Protein AF-A0AAD7BKY9-F1 (afdb_monomer)

Mean predicted aligned error: 4.7 Å

Nearest PDB structures (foldseek):
  6zrw-assembly1_A  TM=9.085E-01  e=3.508E-12  Coprinopsis cinerea
  4h4n-assembly1_A  TM=5.032E-01  e=1.713E+00  Bacillus anthracis str. Ames
  8qx6-assembly2_B  TM=3.418E-01  e=3.752E+00  Christiangramia f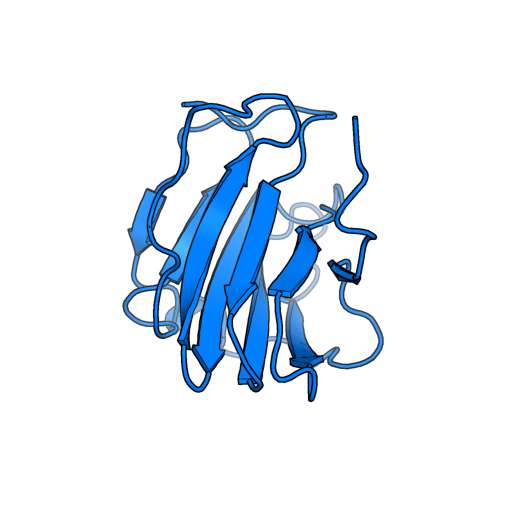orsetii KT0803
  1ipk-assembly1_A  TM=3.690E-01  e=6.666E+00  Glycine max
  8orn-assembly2_D  TM=1.927E-01  e=5.409E+00  Xanthomonas campestris pv. campestris str. B100

Sequence (128 aa):
MTYTKGIAPIVTVSGPGNLHHLSYASNAGIENVVGIIPTTNEGITNFLLGFSYTWTGYAFYWDGAGPAYWRLANDTFLREPVGTSWSSATGVPWGTEIELNINVEAQLTGAANRDDEVTVFIIPDDLD

pLDDT: mean 87.99, std 10.37, range [44.62, 97.75]

Solvent-accessible surface area (backbone atoms only — not comparable to full-atom values): 6874 Å² total; per-residue (Å²): 107,68,41,54,95,95,60,36,46,32,39,42,32,33,33,32,34,34,43,38,41,37,40,29,68,40,82,75,79,52,73,25,40,32,27,47,50,75,44,84,48,72,51,79,48,36,35,41,45,56,81,60,94,51,38,45,32,31,35,32,23,47,54,50,80,44,65,43,31,32,28,46,68,87,39,88,81,58,74,43,78,50,13,66,37,53,68,26,10,29,29,51,34,65,74,34,52,57,42,75,58,38,67,50,57,79,61,54,67,79,35,46,82,31,53,93,69,51,57,60,41,82,47,74,90,84,75,127

Radius of gyration: 13.51 Å; Cα contacts (8 Å, |Δi|>4): 320; chains: 1; bounding box: 30×25×38 Å

Organism: NCBI:txid1738132

Structure (mmCIF, N/CA/C/O backbone):
data_AF-A0AAD7BKY9-F1
#
_entry.id   AF-A0AAD7BKY9-F1
#
loop_
_atom_site.group_PDB
_atom_site.id
_atom_site.type_symbol
_atom_site.label_atom_id
_atom_site.label_alt_id
_atom_site.label_comp_id
_atom_site.label_asym_id
_atom_site.label_entity_id
_atom_site.label_seq_id
_atom_site.pdbx_PDB_ins_code
_atom_site.Cartn_x
_atom_site.Cartn_y
_atom_site.Cartn_z
_atom_site.occupancy
_atom_site.B_iso_or_equiv
_atom_site.auth_seq_id
_atom_site.auth_comp_id
_atom_site.auth_asym_id
_atom_site.auth_atom_id
_atom_site.pdbx_PDB_model_num
ATOM 1 N N . MET A 1 1 ? 13.179 10.664 1.413 1.00 60.78 1 MET A N 1
ATOM 2 C CA . MET A 1 1 ? 13.826 9.477 2.028 1.00 60.78 1 MET A CA 1
ATOM 3 C C . MET A 1 1 ? 13.844 8.349 1.013 1.00 6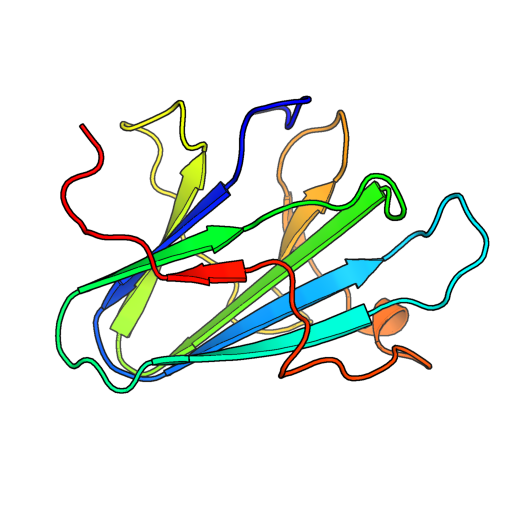0.78 1 MET A C 1
ATOM 5 O O . MET A 1 1 ? 12.797 8.052 0.448 1.00 60.78 1 MET A O 1
ATOM 9 N N . THR A 1 2 ? 15.015 7.765 0.753 1.00 63.88 2 THR A N 1
ATOM 10 C CA . THR A 1 2 ? 15.219 6.773 -0.314 1.00 63.88 2 THR A CA 1
ATOM 11 C C . THR A 1 2 ? 14.898 5.358 0.151 1.00 63.88 2 THR A C 1
ATOM 13 O O . THR A 1 2 ? 15.426 4.902 1.165 1.00 63.88 2 THR A O 1
ATOM 16 N N . TYR A 1 3 ? 14.091 4.636 -0.623 1.00 63.75 3 TYR A N 1
ATOM 17 C CA . TYR A 1 3 ? 13.849 3.215 -0.401 1.00 63.75 3 TYR A CA 1
ATOM 18 C C . TYR A 1 3 ? 15.045 2.378 -0.882 1.00 63.75 3 TYR A C 1
ATOM 20 O O . TYR A 1 3 ? 15.494 2.512 -2.022 1.00 63.75 3 TYR A O 1
ATOM 28 N N . THR A 1 4 ? 15.573 1.500 -0.025 1.00 68.00 4 THR A N 1
ATOM 29 C CA . THR A 1 4 ? 16.694 0.603 -0.355 1.00 68.00 4 THR A CA 1
ATOM 30 C C . THR A 1 4 ? 16.467 -0.803 0.205 1.00 68.00 4 THR A C 1
ATOM 32 O O . THR A 1 4 ? 15.584 -1.032 1.032 1.00 68.00 4 THR A O 1
ATOM 35 N N . LYS A 1 5 ? 17.257 -1.772 -0.274 1.00 67.25 5 LYS A N 1
ATOM 36 C CA . LYS A 1 5 ? 17.122 -3.198 0.053 1.00 67.25 5 LYS A CA 1
ATOM 37 C C . LYS A 1 5 ? 17.051 -3.450 1.567 1.00 67.25 5 LYS A C 1
ATOM 39 O O . LYS A 1 5 ? 17.959 -3.074 2.299 1.00 67.25 5 LYS A O 1
ATOM 44 N N . GLY A 1 6 ? 16.033 -4.200 1.994 1.00 65.50 6 GLY A N 1
ATOM 45 C CA . GLY A 1 6 ? 15.890 -4.683 3.374 1.00 65.50 6 GLY A CA 1
ATOM 46 C C . GLY A 1 6 ? 15.105 -3.758 4.305 1.00 65.50 6 GLY A C 1
ATOM 47 O O . GLY A 1 6 ? 14.882 -4.121 5.454 1.00 65.50 6 GLY A O 1
ATOM 48 N N . ILE A 1 7 ? 14.651 -2.605 3.817 1.00 78.62 7 ILE A N 1
ATOM 49 C CA . ILE A 1 7 ? 13.723 -1.728 4.529 1.00 78.62 7 ILE A CA 1
ATOM 50 C C . ILE A 1 7 ? 12.365 -1.895 3.854 1.00 78.62 7 ILE A C 1
ATOM 52 O O . ILE A 1 7 ? 12.301 -1.837 2.636 1.00 78.62 7 ILE A O 1
ATOM 56 N N . ALA A 1 8 ? 11.294 -2.139 4.603 1.00 84.88 8 ALA A N 1
ATOM 57 C CA . ALA A 1 8 ? 9.940 -2.281 4.064 1.00 84.88 8 ALA A CA 1
ATOM 58 C C . ALA A 1 8 ? 9.050 -1.135 4.571 1.00 84.88 8 ALA A C 1
ATOM 60 O O . ALA A 1 8 ? 9.224 -0.718 5.717 1.00 84.88 8 ALA A O 1
ATOM 61 N N . PRO A 1 9 ? 8.109 -0.605 3.776 1.00 88.69 9 PRO A N 1
ATOM 62 C CA . PRO A 1 9 ? 7.073 0.280 4.274 1.00 88.69 9 PRO A CA 1
ATOM 63 C C . PRO A 1 9 ? 6.116 -0.495 5.179 1.00 88.69 9 PRO A C 1
ATOM 65 O O . PRO A 1 9 ? 5.732 -1.629 4.883 1.00 88.69 9 PRO A O 1
ATOM 68 N N . ILE A 1 10 ? 5.714 0.147 6.264 1.00 92.31 10 ILE A N 1
ATOM 69 C CA . ILE A 1 10 ? 4.628 -0.291 7.128 1.00 92.31 10 ILE A CA 1
ATOM 70 C C . ILE A 1 10 ? 3.502 0.720 6.976 1.00 92.31 10 ILE A C 1
ATOM 72 O O . ILE A 1 10 ? 3.740 1.920 7.113 1.00 92.31 10 ILE A O 1
ATOM 76 N N . VAL A 1 11 ? 2.294 0.236 6.701 1.00 94.31 11 VAL A N 1
ATOM 77 C CA . VAL A 1 11 ? 1.066 1.030 6.679 1.00 94.31 11 VAL A CA 1
ATOM 78 C C . VAL A 1 11 ? 0.267 0.726 7.938 1.00 94.31 11 VAL A C 1
ATOM 80 O O . VAL A 1 11 ? -0.154 -0.405 8.152 1.00 94.31 11 VAL A O 1
ATOM 83 N N . THR A 1 12 ? 0.052 1.740 8.763 1.00 95.12 12 THR A N 1
ATOM 84 C CA . THR A 1 12 ? -0.775 1.682 9.967 1.00 95.12 12 THR A CA 1
ATOM 85 C C . THR A 1 12 ? -2.110 2.349 9.671 1.00 95.12 12 THR A C 1
ATOM 87 O O . THR A 1 12 ? -2.146 3.523 9.299 1.00 95.12 12 THR A O 1
ATOM 90 N N . VAL A 1 13 ? -3.208 1.623 9.861 1.00 95.62 13 VAL A N 1
ATOM 91 C CA . VAL A 1 13 ? -4.574 2.118 9.632 1.00 95.62 13 VAL A CA 1
ATOM 92 C C . VAL A 1 13 ? -5.405 2.020 10.902 1.00 95.62 13 VAL A C 1
ATOM 94 O O . VAL A 1 13 ? -5.119 1.199 11.773 1.00 95.62 13 VAL A O 1
ATOM 97 N N . SER A 1 14 ? -6.454 2.833 10.981 1.00 95.31 14 SER A N 1
ATOM 98 C CA . SER A 1 14 ? -7.486 2.738 12.012 1.00 95.31 14 SER A CA 1
ATOM 99 C C . SER A 1 14 ? -8.837 2.412 11.380 1.00 95.31 14 SER A C 1
ATOM 101 O O . SER A 1 14 ? -9.281 3.117 10.472 1.00 95.31 14 SER A O 1
ATOM 103 N N . GLY A 1 15 ? -9.495 1.365 11.874 1.00 95.31 15 GLY A N 1
ATOM 104 C CA . GLY A 1 15 ? -10.805 0.926 11.407 1.00 95.31 15 GLY A CA 1
ATOM 105 C C . GLY A 1 15 ? -10.784 0.017 10.168 1.00 95.31 15 GLY A C 1
ATOM 106 O O . GLY A 1 15 ? -9.729 -0.235 9.575 1.00 95.31 15 GLY A O 1
ATOM 107 N N . PRO A 1 16 ? -11.968 -0.485 9.770 1.00 97.19 16 PRO A N 1
ATOM 108 C CA . PRO A 1 16 ? -12.098 -1.421 8.663 1.00 97.19 16 PRO A CA 1
ATOM 109 C C . PRO A 1 16 ? -11.900 -0.738 7.304 1.00 97.19 16 PRO A C 1
ATOM 111 O O . PRO A 1 16 ? -12.203 0.449 7.134 1.00 97.19 16 PRO A O 1
ATOM 114 N N . GLY A 1 17 ? -11.440 -1.507 6.320 1.00 97.06 17 GLY A N 1
ATOM 115 C CA . GLY A 1 17 ? -11.205 -1.034 4.958 1.00 97.06 17 GLY A CA 1
ATOM 116 C C . GLY A 1 17 ? -10.294 -1.952 4.152 1.00 97.06 17 GLY A C 1
ATOM 117 O O . GLY A 1 17 ? -10.052 -3.100 4.528 1.00 97.06 17 GLY A O 1
ATOM 118 N N . ASN A 1 18 ? -9.785 -1.422 3.046 1.00 96.44 18 ASN A N 1
ATOM 119 C CA . ASN A 1 18 ? -8.986 -2.122 2.054 1.00 96.44 18 ASN A CA 1
ATOM 120 C C . ASN A 1 18 ? -7.661 -1.397 1.820 1.00 96.44 18 ASN A C 1
ATOM 122 O O . ASN A 1 18 ? -7.631 -0.221 1.447 1.00 96.44 18 ASN A O 1
ATOM 126 N N . LEU A 1 19 ? -6.553 -2.119 1.984 1.00 96.50 19 LEU A N 1
ATOM 127 C CA . LEU A 1 19 ? -5.260 -1.670 1.492 1.00 96.50 19 LEU A CA 1
ATOM 128 C C . LEU A 1 19 ? -5.085 -2.177 0.063 1.00 96.50 19 LEU A C 1
ATOM 130 O O . LEU A 1 19 ? -4.961 -3.379 -0.170 1.00 96.50 19 LEU A O 1
ATOM 134 N N . HIS A 1 20 ? -5.065 -1.252 -0.887 1.00 96.12 20 HIS A N 1
ATOM 135 C CA . HIS A 1 20 ? -4.798 -1.551 -2.285 1.00 96.12 20 HIS A CA 1
ATOM 136 C C . HIS A 1 20 ? -3.300 -1.447 -2.550 1.00 96.12 20 HIS A C 1
ATOM 138 O O . HIS A 1 20 ? -2.660 -0.488 -2.123 1.00 96.12 20 HIS A O 1
ATOM 144 N N . HIS A 1 21 ? -2.743 -2.410 -3.277 1.00 94.75 21 HIS A N 1
ATOM 145 C CA . HIS A 1 21 ? -1.319 -2.492 -3.581 1.00 94.75 21 HIS A CA 1
ATOM 146 C C . HIS A 1 21 ? -1.086 -2.840 -5.054 1.00 94.75 21 HIS A C 1
ATOM 148 O O . HIS A 1 21 ? -1.785 -3.669 -5.629 1.00 94.75 21 HIS A O 1
ATOM 154 N N . LEU A 1 22 ? -0.093 -2.199 -5.662 1.00 94.50 22 LEU A N 1
ATOM 155 C CA . LEU A 1 22 ? 0.297 -2.349 -7.056 1.00 94.50 22 LEU A CA 1
ATOM 156 C C . LEU A 1 22 ? 1.813 -2.513 -7.141 1.00 94.50 22 LEU A C 1
ATOM 158 O O . LEU A 1 22 ? 2.560 -1.692 -6.616 1.00 94.50 22 LEU A O 1
ATOM 162 N N . SER A 1 23 ? 2.263 -3.525 -7.873 1.00 93.12 23 SER A N 1
ATOM 163 C CA . SER A 1 23 ? 3.650 -3.712 -8.298 1.00 93.12 23 SER A CA 1
ATOM 164 C C . SER A 1 23 ? 3.744 -3.507 -9.808 1.00 93.12 23 SER A C 1
ATOM 166 O O . SER A 1 23 ? 3.005 -4.133 -10.570 1.00 93.12 23 SER A O 1
ATOM 168 N N . TYR A 1 24 ? 4.631 -2.619 -10.254 1.00 93.00 24 TYR A N 1
ATOM 169 C CA . TYR A 1 24 ? 4.741 -2.209 -11.653 1.00 93.00 24 TYR A CA 1
ATOM 170 C C . TYR A 1 24 ? 6.189 -1.985 -12.107 1.00 93.00 24 TYR A C 1
ATOM 172 O O . TYR A 1 24 ? 7.129 -2.035 -11.314 1.00 93.00 24 TYR A O 1
ATOM 180 N N . ALA A 1 25 ? 6.372 -1.766 -13.413 1.00 89.94 25 ALA A N 1
ATOM 181 C CA . ALA A 1 25 ? 7.686 -1.638 -14.050 1.00 89.94 25 ALA A CA 1
ATOM 182 C C . ALA A 1 25 ? 8.554 -2.893 -13.827 1.00 89.94 25 ALA A C 1
ATOM 184 O O . ALA A 1 25 ? 9.603 -2.863 -13.179 1.00 89.94 25 ALA A O 1
ATOM 185 N N . SER A 1 26 ? 8.084 -4.032 -14.349 1.00 88.38 26 SER A N 1
ATOM 186 C CA . SER A 1 26 ? 8.811 -5.295 -14.226 1.00 88.38 26 SER A CA 1
ATOM 187 C C . SER A 1 26 ? 10.162 -5.253 -14.943 1.00 88.38 26 SER A C 1
ATOM 189 O O . SER A 1 26 ? 10.251 -4.873 -16.109 1.00 88.38 26 SER A O 1
ATOM 191 N N . ASN A 1 27 ? 11.209 -5.733 -14.274 1.00 85.62 27 ASN A N 1
ATOM 192 C CA . ASN A 1 27 ? 12.525 -5.959 -14.876 1.00 85.62 27 ASN A CA 1
ATOM 193 C C . ASN A 1 27 ? 12.655 -7.337 -15.558 1.00 85.62 27 ASN A C 1
ATOM 195 O O . ASN A 1 27 ? 13.669 -7.609 -16.196 1.00 85.62 27 ASN A O 1
ATOM 199 N N . ALA A 1 28 ? 11.633 -8.189 -15.437 1.00 86.44 28 ALA A N 1
ATOM 200 C CA . ALA A 1 28 ? 11.582 -9.537 -16.001 1.00 86.44 28 ALA A CA 1
ATOM 201 C C . ALA A 1 28 ? 10.581 -9.662 -17.165 1.00 86.44 28 ALA A C 1
ATOM 203 O O . ALA A 1 28 ? 10.376 -10.759 -17.679 1.00 86.44 28 ALA A O 1
ATOM 204 N N . GLY A 1 29 ? 9.945 -8.556 -17.575 1.00 85.69 29 GLY A N 1
ATOM 205 C CA . GLY A 1 29 ? 8.928 -8.550 -18.633 1.00 85.69 29 GLY A CA 1
ATOM 206 C C . GLY A 1 29 ? 7.599 -9.192 -18.222 1.00 85.69 29 GLY A C 1
ATOM 207 O O . GLY A 1 29 ? 6.847 -9.635 -19.085 1.00 85.69 29 GLY A O 1
ATOM 208 N N . ILE A 1 30 ? 7.327 -9.269 -16.918 1.00 88.31 30 ILE A N 1
ATOM 209 C CA . ILE A 1 30 ? 6.064 -9.770 -16.371 1.00 88.31 30 ILE A CA 1
ATOM 210 C C . ILE A 1 30 ? 5.079 -8.600 -16.279 1.00 88.31 30 ILE A C 1
ATOM 212 O O . ILE A 1 30 ? 5.483 -7.453 -16.077 1.00 88.31 30 ILE A O 1
ATOM 216 N N . 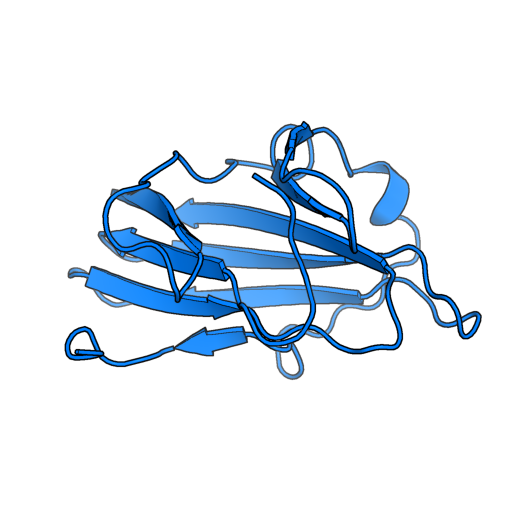GLU A 1 31 ? 3.790 -8.882 -16.448 1.00 91.44 31 GLU A N 1
ATOM 217 C CA . GLU A 1 31 ? 2.736 -7.884 -16.274 1.00 91.44 31 GLU A CA 1
ATOM 218 C C . GLU A 1 31 ? 2.754 -7.249 -14.870 1.00 91.44 31 GLU A C 1
ATOM 220 O O . GLU A 1 31 ? 3.324 -7.783 -13.909 1.00 91.44 31 GLU A O 1
ATOM 225 N N . ASN A 1 32 ? 2.146 -6.069 -14.758 1.00 93.44 32 ASN A N 1
ATOM 226 C CA . ASN A 1 32 ? 1.945 -5.429 -13.464 1.00 93.44 32 ASN A CA 1
ATOM 227 C C . ASN A 1 32 ? 0.968 -6.267 -12.632 1.00 93.44 32 ASN A C 1
ATOM 229 O O . ASN A 1 32 ? 0.110 -6.963 -13.174 1.00 93.44 32 ASN A O 1
ATOM 233 N N . VAL A 1 33 ? 1.084 -6.192 -11.314 1.00 92.69 33 VAL A N 1
ATOM 234 C CA . VAL A 1 33 ? 0.244 -6.961 -10.397 1.00 92.69 33 VAL A CA 1
ATOM 235 C C . VAL A 1 33 ? -0.444 -6.012 -9.442 1.00 92.69 33 VAL A C 1
ATOM 237 O O . VAL A 1 33 ? 0.220 -5.219 -8.783 1.00 92.69 33 VAL A O 1
ATOM 240 N N . VAL A 1 34 ? -1.762 -6.119 -9.345 1.00 94.44 34 VAL A N 1
ATOM 241 C CA . VAL A 1 34 ? -2.576 -5.368 -8.391 1.00 94.44 34 VAL A CA 1
ATOM 242 C C . VAL A 1 34 ? -3.240 -6.334 -7.427 1.00 94.44 34 VAL A C 1
ATOM 244 O O . VAL A 1 34 ? -3.627 -7.431 -7.821 1.00 94.44 34 VAL A O 1
ATOM 247 N N . GLY A 1 35 ? -3.402 -5.935 -6.175 1.00 93.50 35 GLY A N 1
ATOM 248 C CA . GLY A 1 35 ? -4.248 -6.677 -5.262 1.00 93.50 35 GLY A CA 1
ATOM 249 C C . GLY A 1 35 ? -4.711 -5.874 -4.061 1.00 93.50 35 GLY A C 1
ATOM 250 O O . GLY A 1 35 ? -4.321 -4.717 -3.869 1.00 93.50 35 GLY A O 1
ATOM 251 N N . ILE A 1 36 ? -5.576 -6.503 -3.279 1.00 93.38 36 ILE A N 1
ATOM 252 C CA . ILE A 1 36 ? -6.293 -5.896 -2.166 1.00 93.38 36 ILE A CA 1
ATOM 253 C C . ILE A 1 36 ? -6.139 -6.761 -0.922 1.00 93.38 36 ILE A C 1
ATOM 255 O O . ILE A 1 36 ? -6.360 -7.966 -0.966 1.00 93.38 36 ILE A O 1
ATOM 259 N N . ILE A 1 37 ? -5.826 -6.124 0.206 1.00 93.50 37 ILE A N 1
ATOM 260 C CA . ILE A 1 37 ? -5.816 -6.768 1.516 1.00 93.50 37 ILE A CA 1
ATOM 261 C C . ILE A 1 37 ? -6.865 -6.081 2.394 1.00 93.50 37 ILE A C 1
ATOM 263 O O . ILE A 1 37 ? -6.658 -4.932 2.805 1.00 93.50 37 ILE A O 1
ATOM 267 N N . PRO A 1 38 ? -7.993 -6.748 2.687 1.00 94.50 38 PRO A N 1
ATOM 268 C CA . PRO A 1 38 ? -9.011 -6.196 3.564 1.00 94.50 38 PRO A CA 1
ATOM 269 C C . PRO A 1 38 ? -8.623 -6.345 5.041 1.00 94.50 38 PRO A C 1
ATOM 271 O O . PRO A 1 38 ? -7.961 -7.302 5.445 1.00 94.50 38 PRO A O 1
ATOM 274 N N . THR A 1 39 ? -9.121 -5.440 5.881 1.00 93.88 39 THR A N 1
ATOM 275 C CA . THR A 1 39 ? -9.216 -5.631 7.333 1.00 93.88 39 THR A CA 1
ATOM 276 C C . THR A 1 39 ? -10.614 -5.256 7.805 1.00 93.88 39 THR A C 1
ATOM 278 O O . THR A 1 39 ? -11.176 -4.238 7.404 1.00 93.88 39 THR A O 1
ATOM 281 N N . THR A 1 40 ? -11.192 -6.088 8.666 1.00 95.75 40 THR A N 1
ATOM 282 C CA . THR A 1 40 ? -12.468 -5.808 9.340 1.00 95.75 40 THR A CA 1
ATOM 283 C C . THR A 1 40 ? -12.263 -5.319 10.774 1.00 95.75 40 THR A C 1
ATOM 285 O O . THR A 1 40 ? -13.231 -5.196 11.518 1.00 95.75 40 THR A O 1
ATOM 288 N N . ASN A 1 41 ? -11.014 -5.110 11.200 1.00 92.50 41 ASN A N 1
ATOM 289 C CA . ASN A 1 41 ? -10.694 -4.683 12.556 1.00 92.50 41 ASN A CA 1
ATOM 290 C C . ASN A 1 41 ? -11.118 -3.221 12.766 1.00 92.50 41 ASN A C 1
ATOM 292 O O . ASN A 1 41 ? -10.751 -2.351 11.985 1.00 92.50 41 ASN A O 1
ATOM 296 N N . GLU A 1 42 ? -11.867 -2.946 13.832 1.00 93.12 42 GLU A N 1
ATOM 297 C CA . GLU A 1 42 ? -12.274 -1.584 14.203 1.00 93.12 42 GLU A CA 1
ATOM 298 C C . GLU A 1 42 ? -11.150 -0.789 14.893 1.00 93.12 42 GLU A C 1
ATOM 300 O O . GLU A 1 42 ? -11.222 0.435 14.980 1.00 93.12 42 GLU A O 1
ATOM 305 N N . GLY A 1 43 ? -10.115 -1.480 15.381 1.00 92.38 43 GLY A N 1
ATOM 306 C CA . GLY A 1 43 ? -8.924 -0.893 15.988 1.00 92.38 43 GLY A CA 1
ATOM 307 C C . GLY A 1 43 ? -7.811 -0.603 14.979 1.00 92.38 43 GLY A C 1
ATOM 308 O O . GLY A 1 43 ? -8.057 -0.259 13.824 1.00 92.38 43 GLY A O 1
ATOM 309 N N . ILE A 1 44 ? -6.561 -0.740 15.428 1.00 93.38 44 ILE A N 1
ATOM 310 C CA . ILE A 1 44 ? -5.379 -0.529 14.589 1.00 93.38 44 ILE A CA 1
ATOM 311 C C . ILE A 1 44 ? -5.022 -1.810 13.831 1.00 93.38 44 ILE A C 1
ATOM 313 O O . ILE A 1 44 ? -5.032 -2.904 14.397 1.00 93.38 44 ILE A O 1
ATOM 317 N N . THR A 1 45 ? -4.687 -1.670 12.548 1.00 94.94 45 THR A N 1
ATOM 318 C CA . THR A 1 45 ? -4.068 -2.737 11.748 1.00 94.94 45 THR A CA 1
ATOM 319 C C . THR A 1 45 ? -2.762 -2.223 11.151 1.00 94.94 45 THR A C 1
ATOM 321 O O . THR A 1 45 ? -2.734 -1.137 10.573 1.00 94.94 45 THR A O 1
ATOM 324 N N . ASN A 1 46 ? -1.690 -3.007 11.268 1.00 93.88 46 ASN A N 1
ATOM 325 C CA . ASN A 1 46 ? -0.415 -2.737 10.610 1.00 93.88 46 ASN A CA 1
ATOM 326 C C . ASN A 1 46 ? -0.226 -3.698 9.435 1.00 93.88 46 ASN A C 1
ATOM 328 O O . ASN A 1 46 ? -0.355 -4.911 9.590 1.00 93.88 46 ASN A O 1
ATOM 332 N N . PHE A 1 47 ? 0.121 -3.156 8.275 1.00 93.25 47 PHE A N 1
ATOM 333 C CA . PHE A 1 47 ? 0.452 -3.901 7.070 1.00 93.25 47 PHE A CA 1
ATOM 334 C C . PHE A 1 47 ? 1.930 -3.706 6.747 1.00 93.25 47 PHE A C 1
ATOM 336 O O . PHE A 1 47 ? 2.377 -2.581 6.539 1.00 93.25 47 PHE A O 1
ATOM 343 N N . LEU A 1 48 ? 2.691 -4.792 6.674 1.00 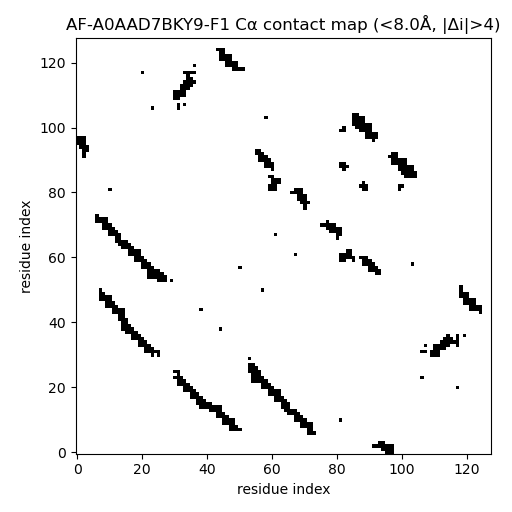91.00 48 LEU A N 1
ATOM 344 C CA . LEU A 1 48 ? 4.046 -4.809 6.141 1.00 91.00 48 LEU A CA 1
ATOM 345 C C . LEU A 1 48 ? 3.979 -5.050 4.636 1.00 91.00 48 LEU A C 1
ATOM 347 O O . LEU A 1 48 ? 3.526 -6.109 4.198 1.00 91.00 48 LEU A O 1
ATOM 351 N N . LEU A 1 49 ? 4.457 -4.093 3.847 1.00 88.81 49 LEU A N 1
ATOM 352 C CA . LEU A 1 49 ? 4.505 -4.231 2.398 1.00 88.81 49 LEU A CA 1
ATOM 353 C C . LEU A 1 49 ? 5.841 -4.868 2.012 1.00 88.81 49 LEU A C 1
ATOM 355 O O . LEU A 1 49 ? 6.907 -4.271 2.153 1.00 88.81 49 LEU A O 1
ATOM 359 N N . GLY A 1 50 ? 5.779 -6.110 1.552 1.00 80.06 50 GLY A N 1
ATOM 360 C CA . GLY A 1 50 ? 6.880 -6.856 0.966 1.00 80.06 50 GLY A CA 1
ATOM 361 C C . GLY A 1 50 ? 7.060 -6.527 -0.514 1.00 80.06 50 GLY A C 1
ATOM 362 O O . GLY A 1 50 ? 6.106 -6.268 -1.243 1.00 80.06 50 GLY A O 1
ATOM 363 N N . PHE A 1 51 ? 8.313 -6.552 -0.959 1.00 75.06 51 PHE A N 1
ATOM 364 C CA . PHE A 1 51 ? 8.719 -6.154 -2.303 1.00 75.06 51 PHE A CA 1
ATOM 365 C C . PHE A 1 51 ? 9.371 -7.356 -2.988 1.00 75.06 51 PHE A C 1
ATOM 367 O O . PHE A 1 51 ? 10.293 -7.965 -2.442 1.00 75.06 51 PHE A O 1
ATOM 374 N N . SER A 1 52 ? 8.910 -7.698 -4.190 1.00 76.31 52 SER A N 1
ATOM 375 C CA . SER A 1 52 ? 9.573 -8.683 -5.045 1.00 76.31 52 SER A CA 1
ATOM 376 C C . SER A 1 52 ? 10.683 -8.026 -5.874 1.00 76.31 52 SER A C 1
ATOM 378 O O . SER A 1 52 ? 10.551 -6.924 -6.395 1.00 76.31 52 SER A O 1
ATOM 380 N N . TYR A 1 53 ? 11.793 -8.718 -6.107 1.00 74.56 53 TYR A N 1
ATOM 381 C CA . TYR A 1 53 ? 12.844 -8.184 -6.986 1.00 74.56 53 TYR A CA 1
ATOM 382 C C . TYR A 1 53 ? 12.434 -8.116 -8.469 1.00 74.56 53 TYR A C 1
ATOM 384 O O . TYR A 1 53 ? 13.212 -7.641 -9.292 1.00 74.56 53 TYR A O 1
ATOM 392 N N . THR A 1 54 ? 11.231 -8.583 -8.810 1.00 85.56 54 THR A N 1
ATOM 393 C CA . THR A 1 54 ? 10.655 -8.565 -10.160 1.00 85.56 54 THR A CA 1
ATOM 394 C C . THR A 1 54 ? 10.191 -7.179 -10.618 1.00 85.56 54 THR A C 1
ATOM 396 O O . THR A 1 54 ? 10.187 -6.920 -11.820 1.00 85.56 54 THR A O 1
ATOM 399 N N . TRP A 1 55 ? 9.788 -6.292 -9.705 1.00 88.38 55 TRP A N 1
ATOM 400 C CA . TRP A 1 55 ? 9.248 -4.962 -10.025 1.00 88.38 55 TRP A CA 1
ATOM 401 C C . TRP A 1 55 ? 10.093 -3.869 -9.383 1.00 88.38 55 TRP A C 1
ATOM 403 O O . TRP A 1 55 ? 10.638 -4.056 -8.294 1.00 88.38 55 TRP A O 1
ATOM 413 N N . THR A 1 56 ? 10.214 -2.731 -10.063 1.00 89.19 56 THR A N 1
ATOM 414 C CA . THR A 1 56 ? 10.975 -1.573 -9.570 1.00 89.19 56 THR A CA 1
ATOM 415 C C . THR A 1 56 ? 10.084 -0.436 -9.083 1.00 89.19 56 THR A C 1
ATOM 417 O O . THR A 1 56 ? 10.591 0.501 -8.472 1.00 89.19 56 THR A O 1
ATOM 420 N N . GLY A 1 57 ? 8.774 -0.514 -9.320 1.00 90.31 57 GLY A N 1
ATOM 421 C CA . GLY A 1 57 ? 7.785 0.439 -8.842 1.00 90.31 57 GLY A CA 1
ATOM 422 C C . GLY A 1 57 ? 6.726 -0.248 -7.995 1.00 90.31 57 GLY A C 1
ATOM 423 O O . GLY A 1 57 ? 6.240 -1.325 -8.339 1.00 90.31 57 GLY A O 1
ATOM 424 N N . TYR A 1 58 ? 6.364 0.394 -6.892 1.00 92.19 58 TYR A N 1
ATOM 425 C CA . TYR A 1 58 ? 5.293 -0.051 -6.014 1.00 92.19 58 TYR A CA 1
ATOM 426 C C . TYR A 1 58 ? 4.406 1.129 -5.689 1.00 92.19 58 TYR A C 1
ATOM 428 O O . TYR A 1 58 ? 4.902 2.241 -5.530 1.00 92.19 58 TYR A O 1
ATOM 436 N N . ALA A 1 59 ? 3.106 0.905 -5.592 1.00 94.94 59 ALA A N 1
ATOM 437 C CA . ALA A 1 59 ? 2.172 1.925 -5.163 1.00 94.94 59 ALA A CA 1
ATOM 438 C C . ALA A 1 59 ? 1.101 1.314 -4.274 1.00 94.94 59 ALA A C 1
ATOM 440 O O . ALA A 1 59 ? 0.715 0.161 -4.455 1.00 94.94 59 ALA A O 1
ATOM 441 N N . PHE A 1 60 ? 0.611 2.089 -3.320 1.00 95.62 60 PHE A N 1
ATOM 442 C CA . PHE A 1 60 ? -0.490 1.669 -2.472 1.00 95.62 60 PHE A CA 1
ATOM 443 C C . PHE A 1 60 ? -1.356 2.850 -2.057 1.00 95.62 60 PHE A C 1
ATOM 445 O O . PHE A 1 60 ? -0.908 4.000 -2.020 1.00 95.62 60 PHE A O 1
ATOM 452 N N . TYR A 1 61 ? -2.608 2.550 -1.743 1.00 97.69 61 TYR A N 1
ATOM 453 C CA . TYR A 1 61 ? -3.534 3.506 -1.159 1.00 97.69 61 TYR A CA 1
ATOM 454 C C . TYR A 1 61 ? -4.468 2.801 -0.177 1.00 97.69 61 TYR A C 1
ATOM 456 O O . TYR A 1 61 ? -4.675 1.587 -0.251 1.00 97.69 61 TYR A O 1
ATOM 464 N N . TRP A 1 62 ? -5.026 3.575 0.744 1.00 97.75 62 TRP A N 1
ATOM 465 C CA . TRP A 1 62 ? -5.996 3.098 1.716 1.00 97.75 62 TRP A CA 1
ATOM 466 C C . TRP A 1 62 ? -7.396 3.592 1.361 1.00 97.75 62 TRP A C 1
ATOM 468 O O . TRP A 1 62 ? -7.605 4.792 1.180 1.00 97.75 62 TRP A O 1
ATOM 478 N N . ASP A 1 63 ? -8.342 2.660 1.292 1.00 97.50 63 ASP A N 1
ATOM 479 C CA . ASP A 1 63 ? -9.776 2.933 1.200 1.00 97.50 63 ASP A CA 1
ATOM 480 C C . ASP A 1 63 ? -10.473 2.306 2.405 1.00 97.50 63 ASP A C 1
ATOM 482 O O . ASP A 1 63 ? -10.777 1.113 2.433 1.00 97.50 63 ASP A O 1
ATOM 486 N N . GLY A 1 64 ? -10.667 3.105 3.450 1.00 96.50 64 GLY A N 1
ATOM 487 C CA . GLY A 1 64 ? -11.275 2.636 4.684 1.00 96.50 64 GLY A CA 1
ATOM 488 C C . GLY A 1 64 ? -11.832 3.749 5.551 1.00 96.50 64 GLY A C 1
ATOM 489 O O . GLY A 1 64 ? -11.758 4.933 5.224 1.00 96.50 64 GLY A O 1
ATOM 490 N N . ALA A 1 65 ? -12.428 3.344 6.671 1.00 94.12 65 ALA A N 1
ATOM 491 C CA . ALA A 1 65 ? -13.236 4.223 7.510 1.00 94.12 65 ALA A CA 1
ATOM 492 C C . ALA A 1 65 ? -12.421 5.273 8.285 1.00 94.12 65 ALA A C 1
ATOM 494 O O . ALA A 1 65 ? -12.938 6.350 8.587 1.00 94.12 65 ALA A O 1
ATOM 495 N N . GLY A 1 66 ? -11.172 4.962 8.637 1.00 94.19 66 GLY A N 1
ATOM 496 C CA . GLY A 1 66 ? -10.301 5.845 9.406 1.00 94.19 66 GLY A CA 1
ATOM 497 C C . GLY A 1 66 ? -8.997 6.196 8.689 1.00 94.19 66 GLY A C 1
ATOM 498 O O . GLY A 1 66 ? -8.758 5.767 7.557 1.00 94.19 66 GLY A O 1
ATOM 499 N N . PRO A 1 67 ? -8.149 7.015 9.335 1.00 94.69 67 PRO A N 1
ATOM 500 C CA . PRO A 1 67 ? -6.899 7.472 8.749 1.00 94.69 67 PRO A CA 1
ATOM 501 C C . PRO A 1 67 ? -5.900 6.326 8.576 1.00 94.69 67 PRO A C 1
ATOM 503 O O . PRO A 1 67 ? -5.879 5.367 9.351 1.00 94.69 67 PRO A O 1
ATOM 506 N N . ALA A 1 68 ? -5.023 6.493 7.591 1.00 95.81 68 ALA A N 1
ATOM 507 C CA . ALA A 1 68 ? -3.894 5.618 7.338 1.00 95.81 68 ALA A CA 1
ATOM 508 C C . ALA A 1 68 ? -2.610 6.433 7.210 1.00 95.81 68 ALA A C 1
ATOM 510 O O . ALA A 1 68 ? -2.575 7.467 6.535 1.00 95.81 68 ALA A O 1
ATOM 511 N N . TYR A 1 69 ? -1.551 5.934 7.836 1.00 95.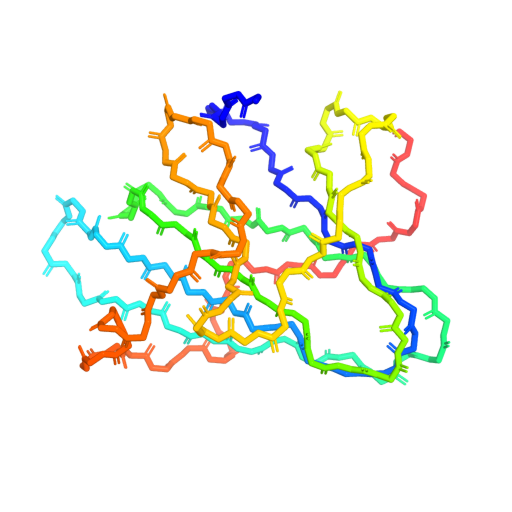06 69 TYR A N 1
ATOM 512 C CA . TYR A 1 69 ? -0.213 6.502 7.767 1.00 95.06 69 TYR A CA 1
ATOM 513 C C . TYR A 1 69 ? 0.774 5.425 7.354 1.00 95.06 69 TYR A C 1
ATOM 515 O O . TYR A 1 69 ? 0.616 4.263 7.721 1.00 95.06 69 TYR A O 1
ATOM 523 N N . TRP A 1 70 ? 1.812 5.806 6.624 1.00 92.88 70 TRP A N 1
ATOM 524 C CA . TRP A 1 70 ? 2.924 4.923 6.331 1.00 92.88 70 TRP A CA 1
ATOM 525 C C . TRP A 1 70 ? 4.215 5.440 6.954 1.00 92.88 70 TRP A C 1
ATOM 527 O O . TRP A 1 70 ? 4.386 6.633 7.227 1.00 92.88 70 TRP A O 1
ATOM 537 N N . ARG A 1 71 ? 5.127 4.499 7.167 1.00 90.38 71 ARG A N 1
ATOM 538 C CA . ARG A 1 71 ? 6.503 4.733 7.594 1.00 90.38 71 ARG A CA 1
ATOM 539 C C . ARG A 1 71 ? 7.416 3.682 6.990 1.00 90.38 71 ARG A C 1
ATOM 541 O O . ARG A 1 71 ? 6.944 2.640 6.544 1.00 90.38 71 ARG A O 1
ATOM 548 N N . LE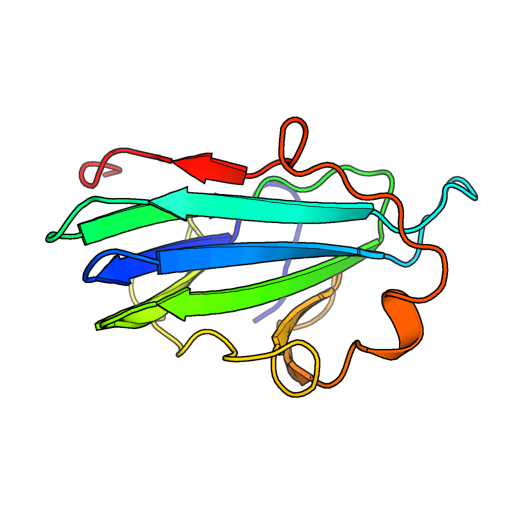U A 1 72 ? 8.723 3.909 7.013 1.00 87.12 72 LEU A N 1
ATOM 549 C CA . LEU A 1 72 ? 9.671 2.820 6.788 1.00 87.12 72 LEU A CA 1
ATOM 550 C C . LEU A 1 72 ? 9.840 2.010 8.077 1.00 87.12 72 LEU A C 1
ATOM 552 O O . LEU A 1 72 ? 9.806 2.559 9.173 1.00 87.12 72 LEU A O 1
ATOM 556 N N . ALA A 1 73 ? 10.043 0.699 7.972 1.00 83.44 73 ALA A N 1
ATOM 557 C CA . ALA A 1 73 ? 10.177 -0.176 9.137 1.00 83.44 73 ALA A CA 1
ATOM 558 C C . ALA A 1 73 ? 11.318 0.252 10.078 1.00 83.44 73 ALA A C 1
ATOM 560 O O . ALA A 1 73 ? 11.191 0.116 11.291 1.00 83.44 73 ALA A O 1
ATOM 561 N N . ASN A 1 74 ? 12.3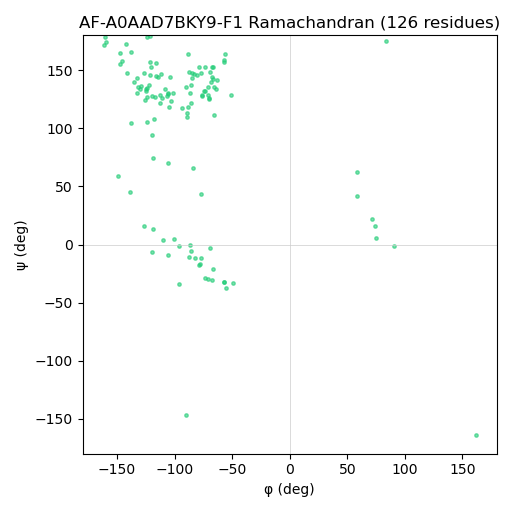94 0.821 9.527 1.00 81.88 74 ASN A N 1
ATOM 562 C CA . ASN A 1 74 ? 13.544 1.333 10.274 1.00 81.88 74 ASN A CA 1
ATOM 563 C C . ASN A 1 74 ? 13.390 2.789 10.756 1.00 81.88 74 ASN A C 1
ATOM 565 O O . ASN A 1 74 ? 14.315 3.307 11.378 1.00 81.88 74 ASN A O 1
ATOM 569 N N . ASP A 1 75 ? 12.272 3.450 10.455 1.00 79.06 75 ASP A N 1
ATOM 570 C CA . ASP A 1 75 ? 11.976 4.811 10.894 1.00 79.06 75 ASP A CA 1
ATOM 571 C C . ASP A 1 75 ? 10.642 4.832 11.646 1.00 79.06 75 ASP A C 1
ATOM 573 O O . ASP A 1 75 ? 9.559 4.699 11.075 1.00 79.06 75 ASP A O 1
ATOM 577 N N . THR A 1 76 ? 10.722 4.956 12.966 1.00 71.38 76 THR A N 1
ATOM 578 C CA . THR A 1 76 ? 9.552 4.994 13.849 1.00 71.38 76 THR A CA 1
ATOM 579 C C . THR A 1 76 ? 8.987 6.404 14.034 1.00 71.38 76 THR A C 1
ATOM 581 O O . THR A 1 76 ? 7.883 6.546 14.566 1.00 71.38 76 THR A O 1
ATOM 584 N N . PHE A 1 77 ? 9.708 7.440 13.592 1.00 74.38 77 PHE A N 1
ATOM 585 C CA . PHE A 1 77 ? 9.346 8.843 13.798 1.00 74.38 77 PHE A CA 1
ATOM 586 C C . PHE A 1 77 ? 8.609 9.435 12.599 1.00 74.38 77 PHE A C 1
ATOM 588 O O . PHE A 1 77 ? 7.714 10.261 12.785 1.00 74.38 77 PHE A O 1
ATOM 595 N N . LEU A 1 78 ? 8.952 9.011 11.382 1.00 78.50 78 LEU A N 1
ATOM 596 C CA . LEU A 1 78 ? 8.244 9.431 10.180 1.00 78.50 78 LEU A CA 1
ATOM 597 C C . LEU A 1 78 ? 6.845 8.803 10.144 1.00 78.50 78 LEU A C 1
ATOM 599 O O . LEU A 1 78 ? 6.701 7.586 10.217 1.00 78.50 78 LEU A O 1
ATOM 603 N N . ARG A 1 79 ? 5.808 9.635 10.018 1.00 84.88 79 ARG A N 1
ATOM 604 C CA . ARG A 1 79 ? 4.424 9.205 9.776 1.00 84.88 79 ARG A CA 1
ATOM 605 C C . ARG A 1 79 ? 3.808 10.124 8.739 1.00 84.88 79 ARG A C 1
ATOM 607 O O . ARG A 1 79 ? 3.462 11.259 9.050 1.00 84.88 79 ARG A O 1
ATOM 614 N N . GLU A 1 80 ? 3.673 9.618 7.526 1.00 92.38 80 GLU A N 1
ATOM 615 C CA . GLU A 1 80 ? 3.115 10.363 6.400 1.00 92.38 80 GLU A CA 1
ATOM 616 C C . GLU A 1 80 ? 1.762 9.766 6.005 1.00 92.38 80 GLU A C 1
ATOM 618 O O . GLU A 1 80 ? 1.571 8.556 6.141 1.00 92.38 80 GLU A O 1
ATOM 623 N N . PRO A 1 81 ? 0.797 10.571 5.537 1.00 94.81 81 PRO A N 1
ATOM 624 C CA . PRO A 1 81 ? -0.496 10.053 5.117 1.00 94.81 81 PRO A CA 1
ATOM 625 C C . PRO A 1 81 ? -0.339 9.102 3.925 1.0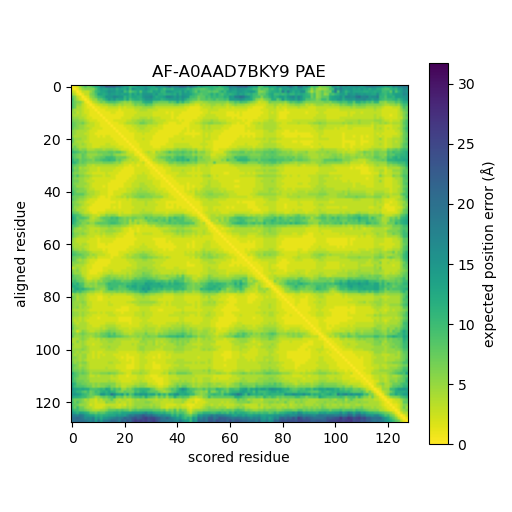0 94.81 81 PRO A C 1
ATOM 627 O O . PRO A 1 81 ? 0.476 9.319 3.024 1.00 94.81 81 PRO A O 1
ATOM 630 N N . VAL A 1 82 ? -1.136 8.037 3.927 1.00 96.19 82 VAL A N 1
ATOM 631 C CA . VAL A 1 82 ? -1.256 7.134 2.778 1.00 96.19 82 VAL A CA 1
ATOM 632 C C . VAL A 1 82 ? -2.134 7.781 1.711 1.00 96.19 82 VAL A C 1
ATOM 634 O O . VAL A 1 82 ? -3.068 8.519 2.028 1.00 96.19 82 VAL A O 1
ATOM 637 N N . GLY A 1 83 ? -1.841 7.495 0.442 1.00 95.69 83 GLY A N 1
ATOM 638 C CA . GLY A 1 83 ? -2.714 7.857 -0.669 1.00 95.69 83 GLY A CA 1
ATOM 639 C C . GLY A 1 83 ? -4.138 7.306 -0.518 1.00 95.69 83 GLY A C 1
ATOM 640 O O . GLY A 1 83 ? -4.383 6.378 0.253 1.00 95.69 83 GLY A O 1
ATOM 641 N N . THR A 1 84 ? -5.081 7.848 -1.284 1.00 96.44 84 THR A N 1
ATOM 642 C CA . THR A 1 84 ? -6.521 7.524 -1.171 1.00 96.44 84 THR A CA 1
ATOM 643 C C . THR A 1 84 ? -7.129 6.926 -2.440 1.00 96.44 84 THR A C 1
ATOM 645 O O . THR A 1 84 ? -8.286 6.516 -2.443 1.00 96.44 84 THR A O 1
ATOM 648 N N . SER A 1 85 ? -6.371 6.881 -3.535 1.00 97.44 85 SER A N 1
ATOM 649 C CA . SER A 1 85 ? -6.799 6.322 -4.819 1.00 97.44 85 SER A CA 1
ATOM 650 C C . SER A 1 85 ? -5.589 6.017 -5.701 1.00 97.44 85 SER A C 1
ATOM 652 O O . SER A 1 85 ? -4.479 6.468 -5.426 1.00 97.44 85 SER A O 1
ATOM 654 N N . TRP A 1 86 ? -5.798 5.341 -6.832 1.00 97.75 86 TRP A N 1
ATOM 655 C CA . TRP A 1 86 ? -4.748 5.182 -7.846 1.00 97.75 86 TRP A CA 1
ATOM 656 C C . TRP A 1 86 ? -4.341 6.484 -8.546 1.00 97.75 86 TRP A C 1
ATOM 658 O O . TRP A 1 86 ? -3.236 6.565 -9.078 1.00 97.75 86 TRP A O 1
ATOM 668 N N . SER A 1 87 ? -5.193 7.510 -8.523 1.00 97.62 87 SER A N 1
ATOM 669 C CA . SER A 1 87 ? -4.857 8.849 -9.015 1.00 97.62 87 SER A CA 1
ATOM 670 C C . SER A 1 87 ? -4.082 9.696 -7.996 1.00 97.62 87 SER A C 1
ATOM 672 O O . SER A 1 87 ? -3.556 10.745 -8.364 1.00 97.62 87 SER A O 1
ATOM 674 N N . SER A 1 88 ? -4.000 9.244 -6.739 1.00 96.88 88 SER A N 1
ATOM 675 C CA . SER A 1 88 ? -3.299 9.903 -5.634 1.00 96.88 88 SER A CA 1
ATOM 676 C C . SER A 1 88 ? -2.751 8.863 -4.648 1.00 96.88 88 SER A C 1
ATOM 678 O O . SER A 1 88 ? -3.122 8.844 -3.473 1.00 96.88 88 SER A O 1
ATOM 680 N N . ALA A 1 89 ? -1.892 7.972 -5.139 1.00 97.31 89 ALA A N 1
ATOM 681 C CA . ALA A 1 89 ? -1.306 6.874 -4.376 1.00 97.31 89 ALA A CA 1
ATOM 682 C C . ALA A 1 89 ? -0.003 7.292 -3.672 1.00 97.31 89 ALA A C 1
ATOM 684 O O . ALA A 1 89 ? 0.631 8.290 -4.028 1.00 97.31 89 ALA A O 1
ATOM 685 N N . THR A 1 90 ? 0.428 6.495 -2.695 1.00 96.38 90 THR A N 1
ATOM 686 C CA . THR A 1 90 ? 1.803 6.531 -2.179 1.00 96.38 90 THR A CA 1
ATOM 687 C C . THR A 1 90 ? 2.670 5.629 -3.051 1.00 96.38 90 THR A C 1
ATOM 689 O O . THR A 1 90 ? 2.379 4.442 -3.180 1.00 96.38 90 THR A O 1
ATOM 692 N N . GLY A 1 91 ? 3.722 6.180 -3.653 1.00 94.00 91 GLY A N 1
ATOM 693 C CA . GLY A 1 91 ? 4.661 5.476 -4.522 1.00 94.00 91 GLY A CA 1
ATOM 694 C C . GLY A 1 91 ? 5.965 5.134 -3.819 1.00 94.00 91 GLY A C 1
ATOM 695 O O . GLY A 1 91 ? 6.608 6.001 -3.240 1.00 94.00 91 GLY A O 1
ATOM 696 N N . VAL A 1 92 ? 6.402 3.883 -3.917 1.00 90.75 92 VAL A N 1
ATOM 697 C CA . VAL A 1 92 ? 7.681 3.393 -3.386 1.00 90.75 92 VAL A CA 1
ATOM 698 C C . VAL A 1 92 ? 8.541 2.866 -4.536 1.00 90.75 92 VAL A C 1
ATOM 700 O O . VAL A 1 92 ? 8.659 1.655 -4.741 1.00 90.75 92 VAL A O 1
ATOM 703 N N . PRO A 1 93 ? 9.116 3.770 -5.342 1.00 87.88 93 PRO A N 1
ATOM 704 C CA . PRO A 1 93 ? 10.068 3.397 -6.377 1.00 87.88 93 PRO A CA 1
ATOM 705 C C . PRO A 1 93 ? 11.383 2.875 -5.776 1.00 87.88 93 PRO A C 1
ATOM 707 O O . PRO A 1 93 ? 11.872 3.338 -4.743 1.00 87.88 93 PRO A O 1
ATOM 710 N N . TRP A 1 94 ? 11.979 1.887 -6.438 1.00 83.19 94 TRP A N 1
ATOM 711 C CA . TRP A 1 94 ? 13.226 1.274 -5.997 1.00 83.19 94 TRP A CA 1
ATOM 712 C C . TRP A 1 94 ? 14.417 2.223 -6.152 1.00 83.19 94 TRP A C 1
ATOM 714 O O . TRP A 1 94 ? 14.727 2.675 -7.254 1.00 83.19 94 TRP A O 1
ATOM 724 N N . GLY A 1 95 ? 15.163 2.442 -5.066 1.00 79.94 95 GLY A N 1
ATOM 725 C CA . GLY A 1 95 ? 16.418 3.196 -5.102 1.00 79.94 95 GLY A CA 1
ATOM 726 C C . GLY A 1 95 ? 16.241 4.708 -5.244 1.00 79.94 95 GLY A C 1
ATOM 727 O O . GLY A 1 95 ? 17.238 5.422 -5.350 1.00 79.94 95 GLY A O 1
ATOM 728 N N . THR A 1 96 ? 15.006 5.204 -5.211 1.00 82.50 96 THR A N 1
ATOM 729 C CA . THR A 1 96 ? 14.687 6.635 -5.220 1.00 82.50 96 THR A CA 1
ATOM 730 C C . THR A 1 96 ? 13.827 6.998 -4.015 1.00 82.50 96 THR A C 1
ATOM 732 O O . THR A 1 96 ? 13.551 6.165 -3.145 1.00 82.50 96 THR A O 1
ATOM 735 N N . GLU A 1 97 ? 13.498 8.281 -3.891 1.00 85.19 97 GLU A N 1
ATOM 736 C CA . GLU A 1 97 ? 12.658 8.749 -2.796 1.00 85.19 97 GLU A CA 1
ATOM 737 C C . GLU A 1 97 ? 11.223 8.253 -2.934 1.00 85.19 97 GLU A C 1
ATOM 739 O O . GLU A 1 97 ? 10.728 8.079 -4.045 1.00 85.19 97 GLU A O 1
ATOM 744 N N . ILE A 1 98 ? 10.572 8.031 -1.793 1.00 88.12 98 ILE A N 1
ATOM 745 C CA . ILE A 1 98 ? 9.135 7.760 -1.751 1.00 88.12 98 ILE A CA 1
ATOM 746 C C . ILE A 1 98 ? 8.373 8.996 -2.218 1.00 88.12 98 ILE A C 1
ATOM 748 O O . ILE A 1 98 ? 8.670 10.120 -1.808 1.00 88.12 98 ILE A O 1
ATOM 752 N N . GLU A 1 99 ? 7.382 8.762 -3.066 1.00 91.62 99 GLU A N 1
ATOM 753 C CA . GLU A 1 99 ? 6.581 9.786 -3.715 1.00 91.62 99 GLU A CA 1
ATOM 754 C C . GLU A 1 99 ? 5.174 9.788 -3.109 1.00 91.62 99 GLU A C 1
ATOM 756 O O . GLU A 1 99 ? 4.550 8.742 -2.927 1.00 91.62 99 GLU A O 1
ATOM 761 N N . LEU A 1 100 ? 4.656 10.969 -2.784 1.00 93.19 100 LEU A N 1
ATOM 762 C CA . LEU A 1 100 ? 3.303 11.130 -2.251 1.00 93.19 100 LEU A CA 1
ATOM 763 C C . LEU A 1 100 ? 2.376 11.668 -3.343 1.00 93.19 100 LEU A C 1
ATOM 765 O O . LEU A 1 100 ? 2.777 12.531 -4.122 1.00 93.19 100 LEU A O 1
ATOM 769 N N . ASN A 1 101 ? 1.120 11.213 -3.344 1.00 94.12 101 ASN A N 1
ATOM 770 C CA . ASN A 1 101 ? 0.053 11.676 -4.241 1.00 94.12 101 ASN A CA 1
ATOM 771 C C . ASN A 1 101 ? 0.367 11.496 -5.737 1.00 94.12 101 ASN A C 1
ATOM 773 O O . ASN A 1 101 ? 0.096 12.381 -6.551 1.00 94.12 101 ASN A O 1
ATOM 777 N N . ILE A 1 102 ? 0.945 10.353 -6.108 1.00 96.50 102 ILE A N 1
ATOM 778 C CA . ILE A 1 102 ? 1.237 10.038 -7.510 1.00 96.50 102 ILE A CA 1
ATOM 779 C C . ILE A 1 102 ? 0.024 9.431 -8.220 1.00 96.50 102 ILE A C 1
ATOM 781 O O . ILE A 1 102 ? -0.751 8.685 -7.621 1.00 96.50 102 ILE A O 1
ATOM 785 N N . ASN A 1 103 ? -0.110 9.701 -9.521 1.00 97.00 103 ASN A N 1
ATOM 786 C CA . ASN A 1 103 ? -1.081 9.017 -10.374 1.00 97.00 103 ASN A CA 1
ATOM 787 C C . ASN A 1 103 ? -0.422 7.810 -11.057 1.00 97.00 103 ASN A C 1
ATOM 789 O O . ASN A 1 103 ? 0.500 7.967 -11.860 1.00 97.00 103 ASN A O 1
ATOM 793 N N . VAL A 1 104 ? -0.931 6.615 -10.763 1.00 96.56 104 VAL A N 1
ATOM 794 C CA . VAL A 1 104 ? -0.480 5.337 -11.329 1.00 96.56 104 VAL A CA 1
ATOM 795 C C . VAL A 1 104 ? -1.572 4.606 -12.114 1.00 96.56 104 VAL A C 1
ATOM 797 O O . VAL A 1 104 ? -1.388 3.446 -12.469 1.00 96.56 104 VAL A O 1
ATOM 800 N N . GLU A 1 105 ? -2.688 5.257 -12.451 1.00 96.88 105 GLU A N 1
ATOM 801 C CA . GLU A 1 105 ? -3.820 4.625 -13.154 1.00 96.88 105 GLU A CA 1
ATOM 802 C C . GLU A 1 105 ? -3.404 3.959 -14.470 1.00 96.88 105 GLU A C 1
ATOM 804 O O . GLU A 1 105 ? -3.859 2.862 -14.793 1.00 96.88 105 GLU A O 1
ATOM 809 N N . ALA A 1 106 ? -2.474 4.575 -15.205 1.00 96.06 106 ALA A N 1
ATOM 810 C CA . ALA A 1 106 ? -1.939 4.006 -16.439 1.00 96.06 106 ALA A CA 1
ATOM 811 C C . ALA A 1 106 ? -1.324 2.609 -16.229 1.00 96.06 106 ALA A C 1
ATOM 813 O O . ALA A 1 106 ? -1.416 1.760 -17.114 1.00 96.06 106 ALA A O 1
ATOM 814 N N . GLN A 1 107 ? -0.751 2.352 -15.050 1.00 95.38 107 GLN A N 1
ATOM 815 C CA . GLN A 1 107 ? -0.092 1.089 -14.715 1.00 95.38 107 GLN A CA 1
ATOM 816 C C . GLN A 1 107 ? -1.078 -0.040 -14.389 1.00 95.38 107 GLN A C 1
ATOM 818 O O . GLN A 1 107 ? -0.673 -1.199 -14.335 1.00 95.38 107 GLN A O 1
ATOM 823 N N . LEU A 1 108 ? -2.365 0.268 -14.213 1.00 94.56 108 LEU A N 1
ATOM 824 C CA . LEU A 1 108 ? -3.415 -0.734 -14.007 1.00 94.56 108 LEU A CA 1
ATOM 825 C C . LEU A 1 108 ? -3.847 -1.405 -15.313 1.00 94.56 108 LEU A C 1
ATOM 827 O O . LEU A 1 108 ? -4.474 -2.463 -15.293 1.00 94.56 108 LEU A O 1
ATOM 831 N N . THR A 1 109 ? -3.536 -0.795 -16.460 1.00 94.31 109 THR A N 1
ATOM 832 C CA . THR A 1 109 ? -3.945 -1.322 -17.764 1.00 94.31 109 THR A CA 1
ATOM 833 C C . THR A 1 109 ? -3.250 -2.655 -18.025 1.00 94.31 109 THR A C 1
ATOM 835 O O . THR A 1 109 ? -2.038 -2.698 -18.221 1.00 94.31 109 THR A O 1
ATOM 838 N N . GLY A 1 110 ? -4.024 -3.743 -18.040 1.00 90.75 110 GLY A N 1
ATOM 839 C CA . GLY A 1 110 ? -3.488 -5.095 -18.209 1.00 90.75 110 GLY A CA 1
ATOM 840 C C . GLY A 1 110 ? -2.762 -5.637 -16.976 1.00 90.75 110 GLY A C 1
ATOM 841 O O . GLY A 1 110 ? -2.014 -6.596 -17.110 1.00 90.75 110 GLY A O 1
ATOM 842 N N . ALA A 1 111 ? -2.950 -5.034 -15.796 1.00 92.31 111 ALA A N 1
ATOM 843 C CA . ALA A 1 111 ? -2.433 -5.596 -14.556 1.00 92.31 111 ALA A CA 1
ATOM 844 C C . ALA A 1 111 ? -3.228 -6.851 -14.162 1.00 92.31 111 ALA A C 1
ATOM 846 O O . ALA A 1 111 ? -4.462 -6.849 -14.183 1.00 92.31 111 ALA A O 1
ATOM 847 N N . ALA A 1 112 ? -2.526 -7.909 -13.761 1.00 92.44 112 ALA A N 1
ATOM 848 C CA . ALA A 1 112 ? -3.154 -9.094 -13.200 1.00 92.44 112 ALA A CA 1
ATOM 849 C C . ALA A 1 112 ? -3.630 -8.817 -11.772 1.00 92.44 112 ALA A C 1
ATOM 851 O O . ALA A 1 112 ? -2.870 -8.311 -10.943 1.00 92.44 112 ALA A O 1
ATOM 852 N N . ASN A 1 113 ? -4.876 -9.189 -11.476 1.00 91.94 113 ASN A N 1
ATOM 853 C CA . ASN A 1 113 ? -5.378 -9.199 -10.107 1.00 91.94 113 ASN A CA 1
ATOM 854 C C . ASN A 1 113 ? -4.765 -10.385 -9.346 1.00 91.94 113 ASN A C 1
ATOM 856 O O . ASN A 1 113 ? -4.748 -11.511 -9.849 1.00 91.94 113 ASN A O 1
ATOM 860 N N . ARG A 1 114 ? -4.267 -10.108 -8.141 1.00 88.12 114 ARG A N 1
ATOM 861 C CA . ARG A 1 114 ? -3.690 -11.071 -7.207 1.00 88.12 114 ARG A CA 1
ATOM 862 C C . ARG A 1 114 ? -4.113 -10.802 -5.769 1.00 88.12 114 ARG A C 1
ATOM 864 O O . ARG A 1 114 ? -3.270 -10.844 -4.882 1.00 88.12 114 ARG A O 1
ATOM 871 N N . ASP A 1 115 ? -5.394 -10.539 -5.532 1.00 82.81 115 ASP A N 1
ATOM 872 C CA . ASP A 1 115 ? -5.930 -10.245 -4.192 1.00 82.81 115 ASP A CA 1
ATOM 873 C C . ASP A 1 115 ? -5.494 -11.274 -3.118 1.00 82.81 115 ASP A C 1
ATOM 875 O O . ASP A 1 115 ? -5.185 -10.887 -1.995 1.00 82.81 115 ASP A O 1
ATOM 879 N N . ASP A 1 116 ? -5.327 -12.555 -3.481 1.00 66.81 116 ASP A N 1
ATOM 880 C CA . ASP A 1 116 ? -4.879 -13.626 -2.568 1.00 66.81 116 ASP A CA 1
ATOM 881 C C . ASP A 1 116 ? -3.364 -13.937 -2.610 1.00 66.81 116 ASP A C 1
ATOM 883 O O . ASP A 1 116 ? -2.880 -14.805 -1.882 1.00 66.81 116 ASP A O 1
ATOM 887 N N . GLU A 1 117 ? -2.590 -13.262 -3.464 1.00 69.31 117 GLU A N 1
ATOM 888 C CA . GLU A 1 117 ? -1.147 -13.509 -3.647 1.00 69.31 117 GLU A CA 1
ATOM 889 C C . GLU A 1 117 ? -0.301 -12.234 -3.494 1.00 69.31 117 GLU A C 1
ATOM 891 O O . GLU A 1 117 ? 0.863 -12.188 -3.909 1.00 69.31 117 GLU A O 1
ATOM 896 N N . VAL A 1 118 ? -0.872 -11.171 -2.920 1.00 69.88 118 VAL A N 1
ATOM 897 C CA . VAL A 1 118 ? -0.149 -9.915 -2.715 1.00 69.88 118 VAL A CA 1
ATOM 898 C C . VAL A 1 118 ? 0.967 -10.109 -1.692 1.00 69.88 118 VAL A C 1
ATOM 900 O O . VAL A 1 118 ? 0.808 -10.779 -0.674 1.00 69.88 118 VAL A O 1
ATOM 903 N N . THR A 1 119 ? 2.103 -9.454 -1.912 1.00 78.81 119 THR A N 1
ATOM 904 C CA . THR A 1 119 ? 3.234 -9.434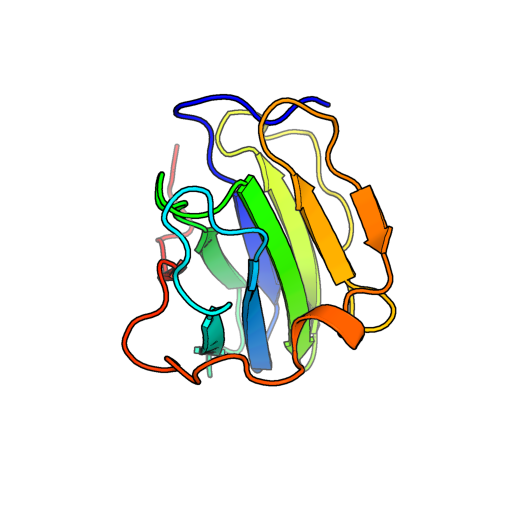 -0.980 1.00 78.81 119 THR A CA 1
ATOM 905 C C . THR A 1 119 ? 2.994 -8.494 0.203 1.00 78.81 119 THR A C 1
ATOM 907 O O . THR A 1 119 ? 3.881 -7.738 0.572 1.00 78.81 119 THR A O 1
ATOM 910 N N . VAL A 1 120 ? 1.808 -8.499 0.808 1.00 84.00 120 VAL A N 1
ATOM 911 C CA . VAL A 1 120 ? 1.481 -7.655 1.964 1.00 84.00 120 VAL A CA 1
ATOM 912 C C . VAL A 1 120 ? 1.015 -8.532 3.114 1.00 84.00 120 VAL A C 1
ATOM 914 O O . VAL A 1 120 ? 0.197 -9.429 2.935 1.00 84.00 120 VAL A O 1
ATOM 917 N N . PHE A 1 121 ? 1.531 -8.259 4.307 1.00 86.19 121 PHE A N 1
ATOM 918 C CA . PHE A 1 121 ? 1.293 -9.077 5.491 1.00 86.19 121 PHE A CA 1
ATOM 919 C C . PHE A 1 121 ? 0.731 -8.219 6.617 1.00 86.19 121 PHE A C 1
ATOM 921 O O . PHE A 1 121 ? 1.271 -7.154 6.900 1.00 86.19 121 PHE A O 1
ATOM 928 N N . ILE A 1 122 ? -0.320 -8.686 7.293 1.00 83.69 122 ILE A N 1
ATOM 929 C CA . ILE A 1 122 ? -0.766 -8.065 8.545 1.00 83.69 122 ILE A CA 1
ATOM 930 C C . ILE A 1 122 ? 0.193 -8.490 9.657 1.00 83.69 122 ILE A C 1
ATOM 932 O O . ILE A 1 122 ? 0.462 -9.680 9.828 1.00 83.69 122 ILE A O 1
ATOM 936 N N . ILE A 1 123 ? 0.708 -7.517 10.402 1.00 86.81 123 ILE A N 1
ATOM 937 C CA . ILE A 1 123 ? 1.686 -7.719 11.475 1.00 86.81 123 ILE A CA 1
ATOM 938 C C . ILE A 1 123 ? 1.131 -7.220 12.821 1.00 86.81 123 ILE A C 1
ATOM 940 O O . ILE A 1 123 ? 0.287 -6.318 12.826 1.00 86.81 123 ILE A O 1
ATOM 944 N N . PRO A 1 124 ? 1.575 -7.786 13.962 1.00 80.75 124 PRO A N 1
ATOM 945 C CA . PRO A 1 124 ? 1.220 -7.275 15.286 1.00 80.75 124 PRO A CA 1
ATOM 946 C C . PRO A 1 124 ? 1.621 -5.806 15.474 1.00 80.75 124 PRO A C 1
ATOM 948 O O . PRO A 1 124 ? 2.518 -5.307 14.796 1.00 80.75 124 PRO A O 1
ATOM 951 N N . ASP A 1 125 ? 0.961 -5.124 16.410 1.00 70.31 125 ASP A N 1
ATOM 952 C CA . ASP A 1 125 ? 1.319 -3.754 16.810 1.00 70.31 125 ASP A CA 1
ATOM 953 C C . ASP A 1 125 ? 2.680 -3.702 17.528 1.00 70.31 125 ASP A C 1
ATOM 955 O O . ASP A 1 125 ? 3.460 -2.768 17.351 1.00 70.31 125 ASP A O 1
ATOM 959 N N . ASP A 1 126 ? 3.009 -4.785 18.229 1.00 62.69 126 ASP A N 1
ATOM 960 C CA . ASP A 1 126 ? 4.220 -4.973 19.021 1.00 62.69 126 ASP A CA 1
ATOM 961 C C . ASP A 1 126 ? 5.390 -5.443 18.130 1.00 62.69 126 ASP A C 1
ATOM 963 O O . ASP A 1 126 ? 5.859 -6.580 18.218 1.00 62.69 126 ASP A O 1
ATOM 967 N N . LEU A 1 127 ? 5.843 -4.589 17.214 1.00 51.94 127 LEU A N 1
ATOM 968 C CA . LEU A 1 127 ? 7.126 -4.763 16.525 1.00 51.94 127 LEU A CA 1
ATOM 969 C C . LEU A 1 127 ? 8.130 -3.752 17.078 1.00 51.94 127 LEU A C 1
ATOM 971 O O . LEU A 1 127 ? 8.471 -2.778 16.402 1.00 51.94 127 LEU A O 1
ATOM 975 N N . ASP A 1 128 ? 8.542 -3.984 18.325 1.00 44.62 128 ASP A N 1
ATOM 976 C CA . ASP A 1 128 ? 9.737 -3.364 18.911 1.00 44.62 128 ASP A CA 1
ATOM 977 C C . ASP A 1 128 ? 11.022 -3.929 18.276 1.00 44.62 128 ASP A C 1
ATOM 979 O O . ASP A 1 128 ? 11.118 -5.170 18.101 1.00 44.62 128 ASP A O 1
#

Foldseek 3Di:
DADEPPKWKKKKWAAWWKKKKKFFDFPVPDAIAIAIDTDHDNGIWIKTADDDPGGQKMWIAIDGDTWMWMDIPPDPPDTHGAFHDLQFIFMRGHGGDIDGGHHPVVSCVRHHYDHPPGRMDTDDPPPD

Secondary structure (DSSP, 8-state):
-B--TT--EEEEEESSEEEEEEEEEESSSPPPEEEEEEE--SSEEEEEE---TTEEEEEEEEEESS-EEEEETT-SS--EEPBSBTTBEEE--TTSB-EEEE--GGGGTTPEE-TTT-SEEEE-S---